Protein AF-X0W096-F1 (afdb_monomer_lite)

Foldseek 3Di:
DDDQDQDADPNDTDGDADEDAPPCVPPNDDDPDDDDDDPPDDWDKDKDWDQVVQWDQDPVGHIYGHGPIDIDGDDVVNVVVVVVD

InterPro domains:
  IPR025491 Domain of unknown function DUF4382 [PF14321] (12-67)

Structure (mmCIF, N/CA/C/O backbone):
data_AF-X0W096-F1
#
_entry.id   AF-X0W096-F1
#
loop_
_atom_site.group_PDB
_atom_site.id
_atom_site.type_symbol
_atom_site.label_atom_id
_atom_site.label_alt_id
_atom_site.label_comp_id
_atom_site.label_asym_id
_atom_site.label_entity_id
_atom_site.label_seq_id
_atom_site.pdbx_PDB_ins_code
_atom_site.Cartn_x
_atom_site.Cartn_y
_atom_site.Cartn_z
_atom_site.occupancy
_atom_site.B_iso_or_equiv
_atom_site.auth_seq_id
_atom_site.auth_comp_id
_atom_site.auth_asym_id
_atom_site.auth_atom_id
_atom_site.pdbx_PDB_model_num
ATOM 1 N N . GLU A 1 1 ? 22.645 -9.388 -25.284 1.00 38.72 1 GLU A N 1
ATOM 2 C CA . GLU A 1 1 ? 22.045 -8.145 -24.762 1.00 38.72 1 GLU A CA 1
ATOM 3 C C . GLU A 1 1 ? 20.549 -8.303 -24.910 1.00 38.72 1 GLU A C 1
ATOM 5 O O . GLU A 1 1 ? 20.090 -8.461 -26.029 1.00 38.72 1 GLU A O 1
ATOM 10 N N . ASN A 1 2 ? 19.847 -8.478 -23.792 1.00 41.00 2 ASN A N 1
ATOM 11 C CA . ASN A 1 2 ? 18.484 -9.007 -23.782 1.00 41.00 2 ASN A CA 1
ATOM 12 C C . ASN A 1 2 ? 17.520 -8.072 -24.518 1.00 41.00 2 ASN A C 1
ATOM 14 O O . ASN A 1 2 ? 17.402 -6.899 -24.146 1.00 41.00 2 ASN A O 1
ATOM 18 N N . ASP A 1 3 ? 16.853 -8.624 -25.534 1.00 47.91 3 ASP A N 1
ATOM 19 C CA . ASP A 1 3 ? 15.672 -8.049 -26.168 1.00 47.91 3 ASP A CA 1
ATOM 20 C C . ASP A 1 3 ? 14.712 -7.591 -25.070 1.00 47.91 3 ASP A C 1
ATOM 22 O O . ASP A 1 3 ? 14.257 -8.377 -24.239 1.00 47.91 3 ASP A O 1
ATOM 26 N N . LYS A 1 4 ? 14.462 -6.283 -25.019 1.00 57.69 4 LYS A N 1
ATOM 27 C CA . LYS A 1 4 ? 13.399 -5.725 -24.190 1.00 57.69 4 LYS A CA 1
ATOM 28 C C . LYS A 1 4 ? 12.115 -6.024 -24.937 1.00 57.69 4 LYS A C 1
ATOM 30 O O . LYS A 1 4 ? 11.837 -5.349 -25.923 1.00 57.69 4 LYS A O 1
ATOM 35 N N . GLU A 1 5 ? 11.402 -7.047 -24.495 1.00 59.78 5 GLU A N 1
ATOM 36 C CA . GLU A 1 5 ? 10.071 -7.389 -24.981 1.00 59.78 5 GLU A CA 1
ATOM 37 C C . GLU A 1 5 ? 9.206 -6.116 -24.942 1.00 59.78 5 GLU A C 1
ATOM 39 O O . GLU A 1 5 ? 9.028 -5.481 -23.898 1.00 59.78 5 GLU A O 1
ATOM 44 N N . ILE A 1 6 ? 8.830 -5.637 -26.129 1.00 62.88 6 ILE A N 1
ATOM 45 C CA . ILE A 1 6 ? 7.914 -4.513 -26.291 1.00 62.88 6 ILE A CA 1
ATOM 46 C C . ILE A 1 6 ? 6.546 -5.150 -26.414 1.00 62.88 6 ILE A C 1
ATOM 48 O O . ILE A 1 6 ? 6.204 -5.697 -27.464 1.00 62.88 6 ILE A O 1
ATOM 52 N N . ASP A 1 7 ? 5.777 -5.074 -25.342 1.00 69.12 7 ASP A N 1
ATOM 53 C CA . ASP A 1 7 ? 4.397 -5.503 -25.387 1.00 69.12 7 ASP A CA 1
ATOM 54 C C . ASP A 1 7 ? 3.571 -4.491 -26.192 1.00 69.12 7 ASP A C 1
ATOM 56 O O . ASP A 1 7 ? 3.874 -3.295 -26.259 1.00 69.12 7 ASP A O 1
ATOM 60 N N . VAL A 1 8 ? 2.521 -4.974 -26.856 1.00 74.31 8 VAL A N 1
ATOM 61 C CA . VAL A 1 8 ? 1.631 -4.144 -27.677 1.00 74.31 8 VAL A CA 1
ATOM 62 C C . VAL A 1 8 ? 0.221 -4.209 -27.105 1.00 74.31 8 VAL A C 1
ATOM 64 O O . VAL A 1 8 ? -0.416 -5.259 -27.122 1.00 74.31 8 VAL A O 1
ATOM 67 N N . VAL A 1 9 ? -0.289 -3.075 -26.618 1.00 71.69 9 VAL A N 1
ATOM 68 C CA . VAL A 1 9 ? -1.676 -2.922 -26.151 1.00 71.69 9 VAL A CA 1
ATOM 69 C C . VAL A 1 9 ? -2.359 -1.948 -27.098 1.00 71.69 9 VAL A C 1
ATOM 71 O O . VAL A 1 9 ? -1.897 -0.827 -27.300 1.00 71.69 9 VAL A O 1
ATOM 74 N N . ASN A 1 10 ? -3.446 -2.397 -27.730 1.00 79.44 10 ASN A N 1
ATOM 75 C CA . ASN A 1 10 ? -4.210 -1.621 -28.715 1.00 79.44 10 ASN A CA 1
ATOM 76 C C . ASN A 1 10 ? -3.365 -1.065 -29.882 1.00 79.44 10 ASN A C 1
ATOM 78 O O . ASN A 1 10 ? -3.632 0.022 -30.387 1.00 79.44 10 ASN A O 1
ATOM 82 N N . GLY A 1 11 ? -2.332 -1.798 -30.311 1.00 79.88 11 GLY A N 1
ATOM 83 C CA .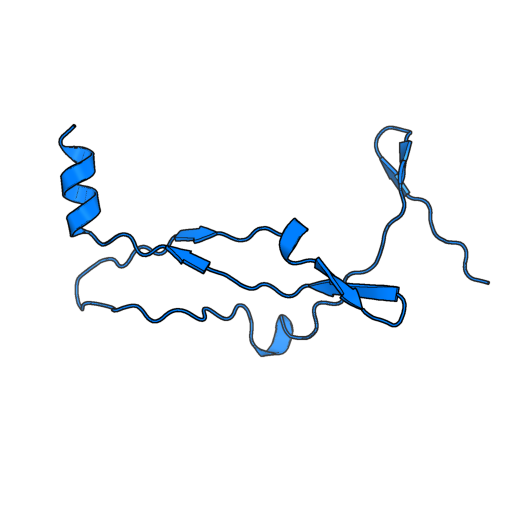 GLY A 1 11 ? -1.455 -1.390 -31.417 1.00 79.88 11 GLY A CA 1
ATOM 84 C C . GLY A 1 11 ? -0.386 -0.356 -31.046 1.00 79.88 11 GLY A C 1
ATOM 85 O O . GLY A 1 11 ? 0.384 0.049 -31.915 1.00 79.88 11 GLY A O 1
ATOM 86 N N . VAL A 1 12 ? -0.305 0.051 -29.775 1.00 82.06 12 VAL A N 1
ATOM 87 C CA . VAL A 1 12 ? 0.723 0.969 -29.274 1.00 82.06 12 VAL A CA 1
ATOM 88 C C . VAL A 1 12 ? 1.811 0.165 -28.555 1.00 82.06 12 VAL A C 1
ATOM 90 O O . VAL A 1 12 ? 1.485 -0.615 -27.654 1.00 82.06 12 VAL A O 1
ATOM 93 N N . PRO A 1 13 ? 3.094 0.332 -28.928 1.00 80.88 13 PRO A N 1
ATOM 94 C CA . PRO A 1 13 ? 4.193 -0.295 -28.211 1.00 80.88 13 PRO A CA 1
ATOM 95 C C . PRO A 1 13 ? 4.321 0.313 -26.812 1.00 80.88 13 PRO A C 1
ATOM 97 O O . PRO A 1 13 ? 4.421 1.533 -26.663 1.00 80.88 13 PRO A O 1
ATOM 100 N N . PHE A 1 14 ? 4.365 -0.531 -25.788 1.00 79.31 14 PHE A N 1
ATOM 101 C CA . PHE A 1 14 ? 4.662 -0.136 -24.419 1.00 79.31 14 PHE A CA 1
ATOM 102 C C . PHE A 1 14 ? 5.775 -1.009 -23.850 1.00 79.31 14 PHE A C 1
ATOM 104 O O . PHE A 1 14 ? 6.067 -2.105 -24.320 1.00 79.31 14 PHE A O 1
ATOM 111 N N . LYS A 1 15 ? 6.462 -0.464 -22.852 1.00 80.56 15 LYS A N 1
ATOM 112 C CA . LYS A 1 15 ? 7.575 -1.141 -22.207 1.00 80.56 15 LYS A CA 1
ATOM 113 C C . LYS A 1 15 ? 7.121 -1.664 -20.858 1.00 80.56 15 LYS A C 1
ATOM 115 O O . LYS A 1 15 ? 6.754 -0.865 -19.996 1.00 80.56 15 LYS A O 1
ATOM 120 N N . VAL A 1 16 ? 7.200 -2.975 -20.682 1.00 79.94 16 VAL A N 1
ATOM 121 C CA . VAL A 1 16 ? 6.913 -3.627 -19.408 1.00 79.94 16 VAL A CA 1
ATOM 122 C C . VAL A 1 16 ? 8.162 -3.671 -18.544 1.00 79.94 16 VAL A C 1
ATOM 124 O O . VAL A 1 16 ? 9.298 -3.747 -19.023 1.00 79.94 16 VAL A O 1
ATOM 127 N N . PHE A 1 17 ? 7.938 -3.536 -17.243 1.00 83.38 17 PHE A N 1
ATOM 128 C CA . PHE A 1 17 ? 8.963 -3.654 -16.227 1.00 83.38 17 PHE A CA 1
ATOM 129 C C . PHE A 1 17 ? 8.452 -4.585 -15.142 1.00 83.38 17 PHE A C 1
ATOM 131 O O . PHE A 1 17 ? 7.368 -4.363 -14.601 1.00 83.38 17 PHE A O 1
ATOM 138 N N . ASP A 1 18 ? 9.261 -5.579 -14.797 1.00 84.31 18 ASP A N 1
ATOM 139 C CA . ASP A 1 18 ? 8.976 -6.421 -13.649 1.00 84.31 18 ASP A CA 1
ATOM 140 C C . ASP A 1 18 ? 9.045 -5.596 -12.365 1.00 84.31 18 ASP A C 1
ATOM 142 O O . ASP A 1 18 ? 9.977 -4.813 -12.138 1.00 84.31 18 ASP A O 1
ATOM 146 N N . VAL A 1 19 ? 8.042 -5.798 -11.517 1.00 82.75 19 VAL A N 1
ATOM 147 C CA . VAL A 1 19 ? 7.972 -5.203 -10.190 1.00 82.75 19 VAL A CA 1
ATOM 148 C C . VAL A 1 19 ? 8.261 -6.292 -9.174 1.00 82.75 19 VAL A C 1
ATOM 150 O O . VAL A 1 19 ? 7.516 -7.261 -9.040 1.00 82.75 19 VAL A O 1
ATOM 153 N N . GLU A 1 20 ? 9.342 -6.122 -8.423 1.00 82.31 20 GLU A N 1
ATOM 154 C CA . GLU A 1 20 ? 9.640 -6.998 -7.300 1.00 82.31 20 GLU A CA 1
ATOM 155 C C . GLU A 1 20 ? 8.737 -6.621 -6.118 1.00 82.31 20 GLU A C 1
ATOM 157 O O . GLU A 1 20 ? 8.694 -5.465 -5.683 1.00 82.31 20 GLU A O 1
ATOM 162 N N . ILE A 1 21 ? 8.031 -7.612 -5.576 1.00 77.75 21 ILE A N 1
ATOM 163 C CA . ILE A 1 21 ? 7.209 -7.467 -4.373 1.00 77.75 21 ILE A CA 1
ATOM 164 C C . ILE A 1 21 ? 7.852 -8.305 -3.256 1.00 77.75 21 ILE A C 1
ATOM 166 O O . ILE A 1 21 ? 7.466 -9.455 -3.043 1.00 77.75 21 ILE A O 1
ATOM 170 N N . PRO A 1 22 ? 8.873 -7.771 -2.560 1.00 66.06 22 PRO A N 1
ATOM 171 C CA . PRO A 1 22 ? 9.799 -8.578 -1.763 1.00 66.06 22 PRO A CA 1
ATOM 172 C C . PRO A 1 22 ? 9.159 -9.312 -0.575 1.00 66.06 22 PRO A C 1
ATOM 174 O O . PRO A 1 22 ? 9.671 -10.349 -0.164 1.00 66.06 22 PRO A O 1
ATOM 177 N N . SER A 1 23 ? 8.058 -8.799 -0.009 1.00 64.25 23 SER A N 1
ATOM 178 C CA . SER A 1 23 ? 7.523 -9.283 1.274 1.00 64.25 23 SER A CA 1
ATOM 179 C C . SER A 1 23 ? 6.064 -9.747 1.262 1.00 64.25 23 SER A C 1
ATOM 181 O O . SER A 1 23 ? 5.590 -10.204 2.303 1.00 64.25 23 SER A O 1
ATOM 183 N N . VAL A 1 24 ? 5.349 -9.697 0.127 1.00 61.78 24 VAL A N 1
ATOM 184 C CA . VAL A 1 24 ? 3.920 -10.091 0.082 1.00 61.78 24 VAL A CA 1
ATOM 185 C C . VAL A 1 24 ? 3.704 -11.513 0.602 1.00 61.78 24 VAL A C 1
ATOM 187 O O . VAL A 1 24 ? 2.773 -11.745 1.366 1.00 61.78 24 VAL A O 1
ATOM 190 N N . TYR A 1 25 ? 4.603 -12.442 0.272 1.00 58.50 25 TYR A N 1
ATOM 191 C CA . TYR A 1 25 ? 4.480 -13.839 0.690 1.00 58.50 25 TYR A CA 1
ATOM 192 C C . TYR A 1 25 ? 4.886 -14.106 2.148 1.00 58.50 25 TYR A C 1
ATOM 194 O O . TYR A 1 25 ? 4.506 -15.139 2.690 1.00 58.50 25 TYR A O 1
ATOM 202 N N . GLN A 1 26 ? 5.658 -13.217 2.786 1.00 61.72 26 GLN A N 1
ATOM 203 C CA . GLN A 1 26 ? 6.139 -13.423 4.161 1.00 61.72 26 GLN A CA 1
ATOM 204 C C . GLN A 1 26 ? 5.322 -12.675 5.210 1.00 61.72 26 GLN A C 1
ATOM 206 O O . GLN A 1 26 ? 5.060 -13.224 6.275 1.00 61.72 26 GLN A O 1
ATOM 211 N N . THR A 1 27 ? 4.949 -11.423 4.942 1.00 63.38 27 THR A N 1
ATOM 212 C CA . THR A 1 27 ? 4.29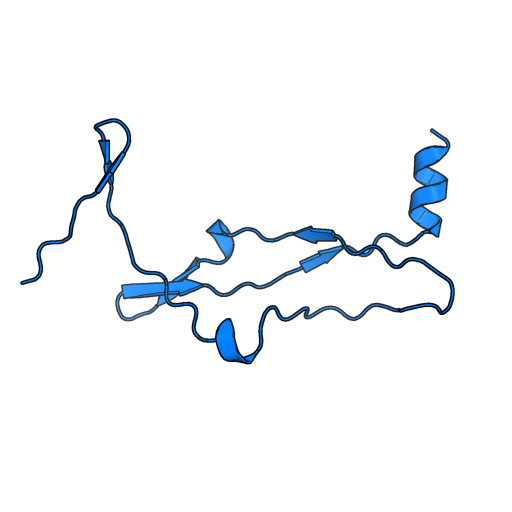0 -10.560 5.936 1.00 63.38 27 THR A CA 1
ATOM 213 C C . THR A 1 27 ? 2.882 -10.150 5.536 1.00 63.38 27 THR A C 1
ATOM 215 O O . THR A 1 27 ? 2.186 -9.540 6.342 1.00 63.38 27 THR A O 1
ATOM 218 N N . GLY A 1 28 ? 2.470 -10.435 4.297 1.00 66.50 28 GLY A N 1
ATOM 219 C CA . GLY A 1 28 ? 1.233 -9.902 3.743 1.00 66.50 28 GLY A CA 1
ATOM 220 C C . GLY A 1 28 ? 1.211 -8.370 3.739 1.00 66.50 28 GLY A C 1
ATOM 221 O O . GLY A 1 28 ? 2.251 -7.705 3.675 1.00 66.50 28 GLY A O 1
ATOM 222 N N . LEU A 1 29 ? 0.000 -7.821 3.797 1.00 69.88 29 LEU A N 1
ATOM 223 C CA . LEU A 1 29 ? -0.270 -6.390 3.849 1.00 69.88 29 LEU A CA 1
ATOM 224 C C . LEU A 1 29 ? -0.074 -5.861 5.274 1.00 69.88 29 LEU A C 1
ATOM 226 O O . LEU A 1 29 ? -0.692 -6.366 6.209 1.00 69.88 29 LEU A O 1
ATOM 230 N N . LYS A 1 30 ? 0.758 -4.830 5.452 1.00 71.88 30 LYS A N 1
ATOM 231 C CA . LYS A 1 30 ? 0.994 -4.227 6.768 1.00 71.88 30 LYS A CA 1
ATOM 232 C C . LYS A 1 30 ? 0.227 -2.917 6.912 1.00 71.88 30 LYS A C 1
ATOM 234 O O . LYS A 1 30 ? 0.535 -1.937 6.241 1.00 71.88 30 LYS A O 1
ATOM 239 N N . LEU A 1 31 ? -0.715 -2.898 7.847 1.00 74.25 31 LEU A N 1
ATOM 240 C CA . LEU A 1 31 ? -1.409 -1.694 8.291 1.00 74.25 31 LEU A CA 1
ATOM 241 C C . LEU A 1 31 ? -0.557 -1.001 9.363 1.00 74.25 31 LEU A C 1
ATOM 243 O O . LEU A 1 31 ? -0.201 -1.616 10.366 1.00 74.25 31 LEU A O 1
ATOM 247 N N . ILE A 1 32 ? -0.171 0.255 9.131 1.00 71.19 32 ILE A N 1
ATOM 248 C CA . ILE A 1 32 ? 0.744 1.011 10.012 1.00 71.19 32 ILE A CA 1
ATOM 249 C C . ILE A 1 32 ? 0.033 2.079 10.855 1.00 71.19 32 ILE A C 1
ATOM 251 O O . ILE A 1 32 ? 0.683 2.991 11.357 1.00 71.19 32 ILE A O 1
ATOM 255 N N . HIS A 1 33 ? -1.286 1.964 11.022 1.00 74.12 33 HIS A N 1
ATOM 256 C CA . HIS A 1 33 ? -2.092 2.892 11.811 1.00 74.12 33 HIS A CA 1
ATOM 257 C C . HIS A 1 33 ? -2.777 2.151 12.970 1.00 74.12 33 HIS A C 1
ATOM 259 O O . HIS A 1 33 ? -3.330 1.074 12.734 1.00 74.12 33 HIS A O 1
ATOM 265 N N . PRO A 1 34 ? -2.745 2.682 14.206 1.00 78.38 34 PRO A N 1
AT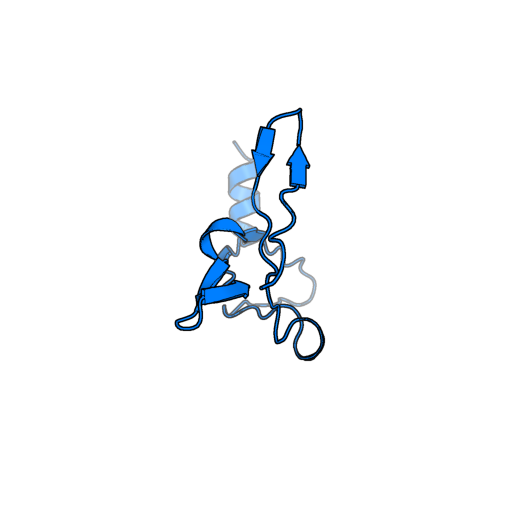OM 266 C CA . PRO A 1 34 ? -3.517 2.121 15.309 1.00 78.38 34 PRO A CA 1
ATOM 267 C C . PRO A 1 34 ? -5.020 2.324 15.073 1.00 78.38 34 PRO A C 1
ATOM 269 O O . PRO A 1 34 ? -5.435 3.352 14.545 1.00 78.38 34 PRO A O 1
ATOM 272 N N . PHE A 1 35 ? -5.827 1.350 15.474 1.00 81.56 35 PHE A N 1
ATOM 273 C CA . PHE A 1 35 ? -7.285 1.437 15.498 1.00 81.56 35 PHE A CA 1
ATOM 274 C C . PHE A 1 35 ? -7.809 0.651 16.700 1.00 81.56 35 PHE A C 1
ATOM 276 O O . PHE A 1 35 ? -7.116 -0.229 17.221 1.00 81.56 35 PHE A O 1
ATOM 283 N N . GLU A 1 36 ? -9.010 0.991 17.149 1.00 83.25 36 GLU A N 1
ATOM 284 C CA . GLU A 1 36 ? -9.678 0.322 18.260 1.00 83.25 36 GLU A CA 1
ATOM 285 C C . GLU A 1 36 ? -10.709 -0.675 17.727 1.00 83.25 36 GLU A C 1
ATOM 287 O O . GLU A 1 36 ? -11.368 -0.423 16.720 1.00 83.25 36 GLU A O 1
ATOM 292 N N . ILE A 1 37 ? -10.813 -1.830 18.386 1.00 86.06 37 ILE A N 1
ATOM 293 C CA . ILE A 1 37 ? -11.844 -2.830 18.106 1.00 86.06 37 ILE A CA 1
ATOM 294 C C . ILE A 1 37 ? -12.698 -2.937 19.360 1.00 86.06 37 ILE A C 1
ATOM 296 O O . ILE A 1 37 ? -12.214 -3.386 20.403 1.00 86.06 37 ILE A O 1
ATOM 300 N N . ILE A 1 38 ? -13.962 -2.548 19.246 1.00 88.12 38 ILE A N 1
ATOM 301 C CA . ILE A 1 38 ? -14.918 -2.585 20.348 1.00 88.12 38 ILE A CA 1
ATOM 302 C C . ILE A 1 38 ? -15.725 -3.881 20.250 1.00 88.12 38 ILE A C 1
ATOM 304 O O . ILE A 1 38 ? -16.217 -4.274 19.191 1.00 88.12 38 ILE A O 1
ATOM 308 N N . ALA A 1 39 ? -15.818 -4.602 21.366 1.00 92.56 39 ALA A N 1
ATOM 309 C CA . ALA A 1 39 ? -16.519 -5.877 21.401 1.00 92.56 39 ALA A CA 1
ATOM 310 C C . ALA A 1 39 ? -18.025 -5.677 21.181 1.00 92.56 39 ALA A C 1
ATOM 312 O O . ALA A 1 39 ? -18.673 -4.957 21.933 1.00 92.56 39 ALA A O 1
ATOM 313 N N . GLY A 1 40 ? -18.583 -6.385 20.197 1.00 92.00 40 GLY A N 1
ATOM 314 C CA . GLY A 1 40 ? -20.005 -6.294 19.851 1.00 92.00 40 GLY A CA 1
ATOM 315 C C . GLY A 1 40 ? -20.328 -5.253 18.779 1.00 92.00 40 GLY A C 1
ATOM 316 O O . GLY A 1 40 ? -21.486 -5.165 18.382 1.00 92.00 40 GLY A O 1
ATOM 317 N N . GLU A 1 41 ? -19.326 -4.533 18.272 1.00 88.69 41 GLU A N 1
ATOM 318 C CA . GLU A 1 41 ? -19.481 -3.530 17.218 1.00 88.69 41 GLU A CA 1
ATOM 319 C C . GLU A 1 41 ? -18.799 -3.958 15.915 1.00 88.69 41 GLU A C 1
ATOM 321 O O . GLU A 1 41 ? -17.907 -4.813 15.894 1.00 88.69 41 GLU A O 1
ATOM 326 N N . ILE A 1 42 ? -19.238 -3.363 14.805 1.00 86.12 42 ILE A N 1
ATOM 327 C CA . ILE A 1 42 ? -18.598 -3.525 13.501 1.00 86.12 42 ILE A CA 1
ATOM 328 C C . ILE A 1 42 ? -17.587 -2.392 13.335 1.00 86.12 42 ILE A C 1
ATOM 330 O O . ILE A 1 42 ? -17.961 -1.226 13.282 1.00 86.12 42 ILE A O 1
ATOM 334 N N . THR A 1 43 ? -16.308 -2.743 13.212 1.00 83.12 43 THR A N 1
ATOM 335 C CA . THR A 1 43 ? -15.256 -1.794 12.831 1.00 83.12 43 THR A CA 1
ATOM 336 C C . THR A 1 43 ? -15.073 -1.824 11.316 1.00 83.12 43 THR A C 1
ATOM 338 O O . THR A 1 43 ? -14.610 -2.826 10.766 1.00 83.12 43 THR A O 1
ATOM 341 N N . GLU A 1 44 ? -15.416 -0.729 10.640 1.00 83.56 44 GLU A N 1
ATOM 342 C CA . GLU A 1 44 ? -15.187 -0.556 9.206 1.00 83.56 44 GLU A CA 1
ATOM 343 C C . GLU A 1 44 ? -13.870 0.193 8.957 1.00 83.56 44 GLU A C 1
ATOM 345 O O . GLU A 1 44 ? -13.582 1.219 9.571 1.00 83.56 44 GLU A O 1
ATOM 350 N N . LEU A 1 45 ? -13.035 -0.340 8.061 1.00 79.81 45 LEU A N 1
ATOM 351 C CA . LEU A 1 45 ? -11.749 0.252 7.696 1.00 79.81 45 LEU A CA 1
ATOM 352 C C . LEU A 1 45 ? -11.699 0.445 6.185 1.00 79.81 45 LEU A C 1
ATOM 354 O O . LEU A 1 45 ? -11.718 -0.531 5.432 1.00 79.81 45 LEU A O 1
ATOM 358 N N . THR A 1 46 ? -11.560 1.694 5.744 1.00 80.62 46 THR A N 1
ATOM 359 C CA . THR A 1 46 ? -11.318 2.000 4.332 1.00 80.62 46 THR A CA 1
ATOM 360 C C . THR A 1 46 ? -9.822 2.176 4.090 1.00 80.62 46 THR A C 1
ATOM 362 O O . THR A 1 46 ? -9.138 2.947 4.769 1.00 80.62 46 THR A O 1
ATOM 365 N N . ILE A 1 47 ? -9.308 1.428 3.114 1.00 78.62 47 ILE A N 1
ATOM 366 C CA . ILE A 1 47 ? -7.896 1.416 2.730 1.00 78.62 47 ILE A CA 1
ATOM 367 C C . ILE A 1 47 ? -7.735 2.166 1.409 1.00 78.62 47 ILE A C 1
ATOM 369 O O . ILE A 1 47 ? -8.234 1.719 0.378 1.00 78.62 47 ILE A O 1
ATOM 373 N N . ASP A 1 48 ? -6.986 3.268 1.440 1.00 76.50 48 ASP A N 1
ATOM 374 C CA . ASP A 1 48 ? -6.555 3.970 0.232 1.00 76.50 48 ASP A CA 1
ATOM 375 C C . ASP A 1 48 ? -5.190 3.427 -0.214 1.00 76.50 48 ASP A C 1
ATOM 377 O O . ASP A 1 48 ? -4.167 3.619 0.458 1.00 76.50 48 ASP A O 1
ATOM 381 N N . PHE A 1 49 ? -5.183 2.694 -1.329 1.00 76.88 49 PHE A N 1
ATOM 382 C CA . PHE A 1 49 ? -3.974 2.161 -1.946 1.00 76.88 49 PHE A CA 1
ATOM 383 C C . PHE A 1 49 ? -3.803 2.717 -3.361 1.00 76.88 49 PHE A C 1
ATOM 385 O O . PHE A 1 49 ? -4.430 2.264 -4.318 1.00 76.88 49 PHE A O 1
ATOM 392 N N . ASP A 1 50 ? -2.881 3.668 -3.488 1.00 80.94 50 ASP A N 1
ATOM 393 C CA . ASP A 1 50 ? -2.450 4.218 -4.768 1.00 80.94 50 ASP A CA 1
ATOM 394 C C . ASP A 1 50 ? -1.255 3.414 -5.300 1.00 80.94 50 ASP A C 1
ATOM 396 O O . ASP A 1 50 ? -0.115 3.561 -4.838 1.00 80.94 50 ASP A O 1
ATOM 400 N N . ALA A 1 51 ? -1.521 2.536 -6.270 1.00 78.81 51 ALA A N 1
ATOM 401 C CA . ALA A 1 51 ? -0.498 1.694 -6.879 1.00 78.81 51 ALA A CA 1
ATOM 402 C C . ALA A 1 51 ? 0.581 2.518 -7.598 1.00 78.81 51 ALA A C 1
ATOM 404 O O . ALA A 1 51 ? 1.755 2.165 -7.520 1.00 78.81 51 ALA A O 1
ATOM 405 N N . GLU A 1 52 ? 0.216 3.628 -8.244 1.00 83.25 52 GLU A N 1
ATOM 406 C CA . GLU A 1 52 ? 1.151 4.477 -8.987 1.00 83.25 52 GLU A CA 1
ATOM 407 C C . GLU A 1 52 ? 2.174 5.114 -8.041 1.00 83.25 52 GLU A C 1
ATOM 409 O O . GLU A 1 52 ? 3.381 5.044 -8.283 1.00 83.25 52 GLU A O 1
ATOM 414 N N . LYS A 1 53 ? 1.711 5.646 -6.904 1.00 81.25 53 LYS A N 1
ATOM 415 C CA . LYS A 1 53 ? 2.588 6.209 -5.863 1.00 81.25 53 LYS A CA 1
ATOM 416 C C . LYS A 1 53 ? 3.374 5.153 -5.083 1.00 81.25 53 LYS A C 1
ATOM 418 O O . LYS A 1 53 ? 4.348 5.497 -4.413 1.00 81.25 53 LYS A O 1
ATOM 423 N N . SER A 1 54 ? 2.968 3.887 -5.156 1.00 80.19 54 SER A N 1
ATOM 424 C CA . SER A 1 54 ? 3.591 2.775 -4.426 1.00 80.19 54 SER A CA 1
ATOM 425 C C . SER A 1 54 ? 4.722 2.088 -5.200 1.00 80.19 54 SER A C 1
ATOM 427 O O . SER A 1 54 ? 5.409 1.227 -4.644 1.00 80.19 54 SER A O 1
ATOM 429 N N . ILE A 1 55 ? 4.946 2.450 -6.467 1.00 86.69 55 ILE A N 1
ATOM 430 C CA . ILE A 1 55 ? 6.061 1.943 -7.271 1.00 86.69 55 ILE A CA 1
ATOM 431 C C . ILE A 1 55 ? 7.286 2.839 -7.093 1.00 86.69 55 ILE A C 1
ATOM 433 O O . ILE A 1 55 ? 7.297 4.007 -7.477 1.00 86.69 55 ILE A O 1
ATOM 437 N N . ILE A 1 56 ? 8.366 2.265 -6.565 1.00 86.31 56 ILE A N 1
ATOM 438 C CA . ILE A 1 56 ? 9.657 2.944 -6.445 1.00 86.31 56 ILE A CA 1
ATOM 439 C C . ILE A 1 56 ? 10.657 2.373 -7.445 1.00 86.31 56 ILE A C 1
ATOM 441 O O . ILE A 1 56 ? 10.763 1.159 -7.624 1.00 86.31 56 ILE A O 1
ATOM 445 N N . LYS A 1 57 ? 11.436 3.252 -8.077 1.00 88.19 57 LYS A N 1
ATOM 446 C CA . LYS A 1 57 ? 12.582 2.856 -8.899 1.00 88.19 57 LYS A CA 1
ATOM 447 C C . LYS A 1 57 ? 13.830 2.798 -8.026 1.00 88.19 57 LYS A C 1
ATOM 449 O O . LYS A 1 57 ? 14.195 3.784 -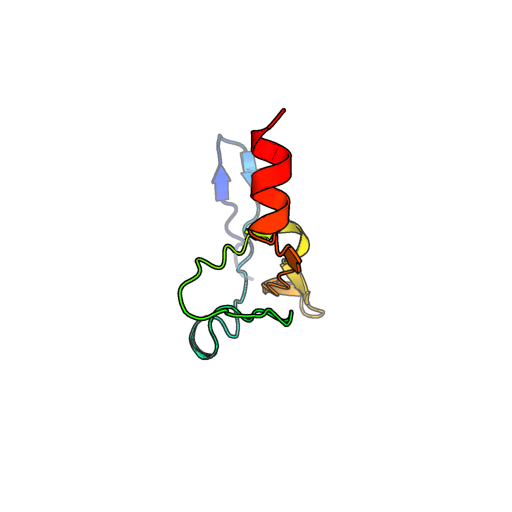7.389 1.00 88.19 57 LYS A O 1
ATOM 454 N N . THR A 1 58 ? 14.495 1.654 -7.994 1.00 84.94 58 THR A N 1
ATOM 455 C CA . THR A 1 58 ? 15.714 1.454 -7.206 1.00 84.94 58 THR A CA 1
ATOM 456 C C . THR A 1 58 ? 16.951 1.940 -7.966 1.00 84.94 58 THR A C 1
ATOM 458 O O . THR A 1 58 ? 16.934 2.096 -9.187 1.00 84.94 58 THR A O 1
ATOM 461 N N . GLY A 1 59 ? 18.062 2.177 -7.256 1.00 81.75 59 GLY A N 1
ATOM 462 C CA . GLY A 1 59 ? 19.293 2.730 -7.847 1.00 81.75 59 GLY A CA 1
ATOM 463 C C . GLY A 1 59 ? 19.944 1.863 -8.939 1.00 81.75 59 GLY A C 1
ATOM 464 O O . GLY A 1 59 ? 20.691 2.374 -9.765 1.00 81.75 59 GLY A O 1
ATOM 465 N N . ASN A 1 60 ? 19.624 0.569 -8.987 1.00 84.00 60 ASN A N 1
ATOM 466 C CA . ASN A 1 60 ? 20.032 -0.379 -10.035 1.00 84.00 60 ASN A CA 1
ATOM 467 C C . ASN A 1 60 ? 19.057 -0.435 -11.236 1.00 84.00 60 ASN A C 1
ATOM 469 O O . ASN A 1 60 ? 19.261 -1.232 -12.146 1.00 84.00 60 ASN A O 1
ATOM 473 N N . GLY A 1 61 ? 17.994 0.378 -11.249 1.00 82.06 61 GLY A N 1
ATOM 474 C CA . GLY A 1 61 ? 17.037 0.466 -12.353 1.00 82.06 61 GLY A CA 1
ATOM 475 C C . GLY A 1 61 ? 15.874 -0.531 -12.325 1.00 82.06 61 GLY A C 1
ATOM 476 O O . GLY A 1 61 ? 15.049 -0.466 -13.236 1.00 82.06 61 GLY A O 1
ATOM 477 N N . SER A 1 62 ? 15.776 -1.401 -11.311 1.00 86.00 62 SER A N 1
ATOM 478 C CA . SER A 1 62 ? 14.581 -2.226 -11.070 1.00 86.00 62 SER A CA 1
ATOM 479 C C . SER A 1 62 ? 13.452 -1.424 -10.411 1.00 86.00 62 SER A C 1
ATOM 481 O O . SER A 1 62 ? 13.664 -0.313 -9.918 1.00 86.00 62 SER A O 1
ATOM 483 N N . TYR A 1 63 ? 12.248 -1.990 -10.402 1.00 87.56 63 TYR A N 1
ATOM 484 C CA . TYR A 1 63 ? 11.081 -1.410 -9.746 1.00 87.56 63 TYR A CA 1
ATOM 485 C C . TYR A 1 63 ? 10.657 -2.290 -8.573 1.00 87.56 63 TYR A C 1
ATOM 487 O O . TYR A 1 63 ? 10.682 -3.517 -8.669 1.00 87.56 63 TYR A O 1
ATOM 495 N N . LYS A 1 64 ? 10.284 -1.665 -7.455 1.00 86.00 64 LYS A N 1
ATOM 496 C CA . LYS A 1 64 ? 9.758 -2.350 -6.271 1.00 86.00 64 LYS A CA 1
ATOM 497 C C . LYS A 1 64 ? 8.400 -1.789 -5.898 1.00 86.00 64 LYS A C 1
ATOM 499 O O . LYS A 1 64 ? 8.203 -0.576 -5.960 1.00 86.00 64 LYS A O 1
ATOM 504 N N . LEU A 1 6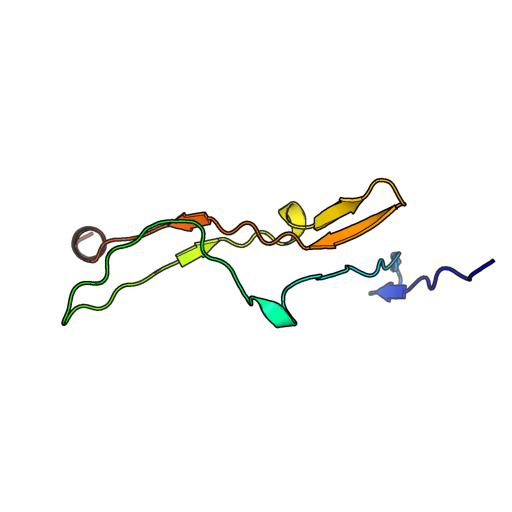5 ? 7.499 -2.667 -5.470 1.00 82.88 65 LEU A N 1
ATOM 505 C CA . LEU A 1 65 ? 6.251 -2.254 -4.843 1.00 82.88 65 LEU A CA 1
ATOM 506 C C . LEU A 1 65 ? 6.481 -2.049 -3.346 1.00 82.88 65 LEU A C 1
ATOM 508 O O . LEU A 1 65 ? 6.873 -2.979 -2.638 1.00 82.88 65 LEU A O 1
ATOM 512 N N . MET A 1 66 ? 6.194 -0.846 -2.862 1.00 77.50 66 MET A N 1
ATOM 513 C CA . MET A 1 66 ? 6.167 -0.524 -1.442 1.00 77.50 66 MET A CA 1
ATOM 514 C C . MET A 1 66 ? 4.755 -0.047 -1.075 1.00 77.50 66 MET A C 1
ATOM 516 O O . MET A 1 66 ? 4.460 1.138 -1.217 1.00 77.50 66 MET A O 1
ATOM 520 N N . PRO A 1 67 ? 3.863 -0.953 -0.631 1.00 70.19 67 PRO A N 1
ATOM 521 C CA . PRO A 1 67 ? 2.477 -0.608 -0.349 1.00 70.19 67 PRO A CA 1
ATOM 522 C C . PRO A 1 67 ? 2.384 0.091 1.012 1.00 70.19 67 PRO A C 1
ATOM 524 O O . PRO A 1 67 ? 2.148 -0.541 2.041 1.00 70.19 67 PRO A O 1
ATOM 527 N N . VAL A 1 68 ? 2.627 1.402 1.036 1.00 66.69 68 VAL A N 1
ATOM 528 C CA . VAL A 1 68 ? 2.387 2.223 2.228 1.00 66.69 68 VAL A CA 1
ATOM 529 C C . VAL A 1 68 ? 0.910 2.590 2.251 1.00 66.69 68 VAL A C 1
ATOM 531 O O . VAL A 1 68 ? 0.470 3.460 1.506 1.00 66.69 68 VAL A O 1
ATOM 534 N N . ILE A 1 69 ? 0.148 1.918 3.109 1.00 71.25 69 ILE A N 1
ATOM 535 C CA . ILE A 1 69 ? -1.297 2.113 3.222 1.00 71.25 69 ILE A CA 1
ATOM 536 C C . ILE A 1 69 ? -1.612 3.124 4.313 1.00 71.25 69 ILE A C 1
ATOM 538 O O . ILE A 1 69 ? -1.197 2.963 5.464 1.00 71.25 69 ILE A O 1
ATOM 542 N N . LYS A 1 70 ? -2.389 4.143 3.949 1.00 67.88 70 LYS A N 1
ATOM 543 C CA . LYS A 1 70 ? -3.044 5.027 4.909 1.00 67.88 70 LYS A CA 1
ATOM 544 C C . LYS A 1 70 ? -4.411 4.444 5.242 1.00 67.88 70 LYS A C 1
ATOM 546 O O . LYS A 1 70 ? -5.133 4.012 4.347 1.00 67.88 70 LYS A O 1
ATOM 551 N N . ILE A 1 71 ? -4.738 4.423 6.527 1.00 66.81 71 ILE A N 1
ATOM 552 C CA . ILE A 1 71 ? -6.056 4.014 7.003 1.00 66.81 71 ILE A CA 1
ATOM 553 C C . ILE A 1 71 ? -6.837 5.287 7.290 1.00 66.81 71 ILE A C 1
ATOM 555 O O . ILE A 1 71 ? -6.336 6.160 7.998 1.00 66.81 71 ILE A O 1
ATOM 559 N N . VAL A 1 72 ? -8.045 5.373 6.745 1.00 69.31 72 VAL A N 1
ATOM 560 C CA . VAL A 1 72 ? -9.055 6.325 7.201 1.00 69.31 72 VAL A CA 1
ATOM 561 C C . VAL A 1 72 ? -10.043 5.509 8.023 1.00 69.31 72 VAL A C 1
ATOM 563 O O . VAL A 1 72 ? -10.712 4.619 7.498 1.00 69.31 72 VAL A O 1
ATOM 566 N N . THR A 1 73 ? -10.045 5.733 9.333 1.00 63.28 73 THR A N 1
ATOM 567 C CA . THR A 1 73 ? -11.055 5.174 10.233 1.00 63.28 73 THR A CA 1
ATOM 568 C C . THR A 1 73 ? -12.266 6.083 10.175 1.00 63.28 73 THR A C 1
ATOM 570 O O . THR A 1 73 ? -12.111 7.284 10.378 1.00 63.28 73 THR A O 1
ATOM 573 N N . ILE A 1 74 ? -13.432 5.517 9.902 1.00 63.19 74 ILE A N 1
ATOM 574 C CA . ILE A 1 74 ? -14.707 6.206 10.080 1.00 63.19 74 ILE A CA 1
ATOM 575 C C . ILE A 1 74 ? -15.323 5.528 11.297 1.00 63.19 74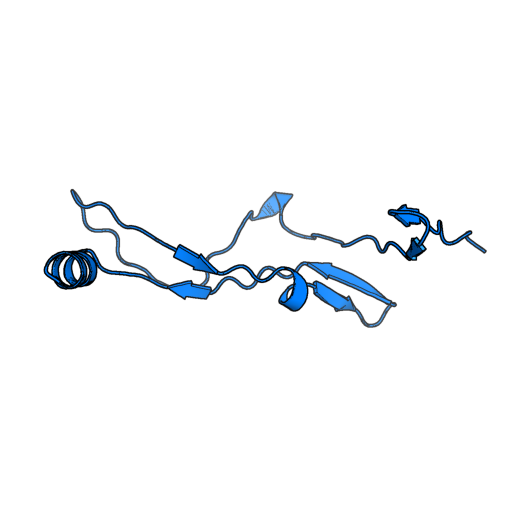 ILE A C 1
ATOM 577 O O . ILE A 1 74 ? -15.455 4.299 11.299 1.00 63.19 74 ILE A O 1
ATOM 581 N N . SER A 1 75 ? -15.574 6.267 12.375 1.00 61.31 75 SER A N 1
ATOM 582 C CA . SER A 1 75 ? -16.265 5.674 13.521 1.00 61.31 75 SER A CA 1
ATOM 583 C C . SER A 1 75 ? -17.744 5.494 13.176 1.00 61.31 75 SER A C 1
ATOM 585 O O . SER A 1 75 ? -18.299 6.225 12.357 1.00 61.31 75 SER A O 1
ATOM 587 N N . ALA A 1 76 ? -18.405 4.512 13.791 1.00 62.00 76 ALA A N 1
ATOM 588 C CA . ALA A 1 76 ? -19.840 4.309 13.582 1.00 62.00 76 ALA A CA 1
ATOM 589 C C . ALA A 1 76 ? -20.665 5.556 13.972 1.00 62.00 76 ALA A C 1
ATOM 591 O O . ALA A 1 76 ? -21.695 5.821 13.360 1.00 62.00 76 ALA A O 1
ATOM 592 N N . GLU A 1 77 ? -20.164 6.355 14.921 1.00 61.84 77 GLU A N 1
ATOM 593 C CA . GLU A 1 77 ? -20.755 7.634 15.340 1.00 61.84 77 GLU A CA 1
ATOM 594 C C . GLU A 1 77 ? -20.774 8.668 14.198 1.00 61.84 77 GLU A C 1
ATOM 596 O O . GLU A 1 77 ? -21.757 9.385 14.039 1.00 61.84 77 GLU A O 1
ATOM 601 N N . GLU A 1 78 ? -19.737 8.708 13.351 1.00 58.69 78 GLU A N 1
ATOM 602 C CA . GLU A 1 78 ? -19.679 9.601 12.180 1.00 58.69 78 GLU A CA 1
ATOM 603 C C . GLU A 1 78 ? -20.597 9.130 11.035 1.00 58.69 78 GLU A C 1
ATOM 605 O O . GLU A 1 78 ? -21.029 9.937 10.212 1.00 58.69 78 GLU A O 1
ATOM 610 N N . ILE A 1 79 ? -20.919 7.831 10.967 1.00 59.38 79 ILE A N 1
ATOM 611 C CA . ILE A 1 79 ? -21.811 7.269 9.939 1.00 59.38 79 ILE A CA 1
ATOM 612 C C . ILE A 1 79 ? -23.278 7.599 10.242 1.00 59.38 79 ILE A C 1
ATOM 614 O O . ILE A 1 79 ? -24.021 7.906 9.312 1.00 59.38 79 ILE A O 1
ATOM 618 N N . GLU A 1 80 ? -23.709 7.581 11.507 1.00 59.94 80 GLU A N 1
ATOM 619 C CA . GLU A 1 80 ? -25.084 7.969 11.868 1.00 59.94 80 GLU A CA 1
ATOM 620 C C . GLU A 1 80 ? -25.374 9.442 11.533 1.00 59.94 80 GLU A C 1
ATOM 622 O O . GLU A 1 80 ? -26.456 9.752 11.039 1.00 59.94 80 GLU A O 1
ATOM 627 N N . GLU A 1 81 ? -24.388 10.332 11.687 1.00 57.94 81 GLU A N 1
ATOM 628 C CA . GLU A 1 81 ? -24.530 11.765 11.384 1.00 57.94 81 GLU A CA 1
ATOM 629 C C . GLU A 1 81 ? -24.618 12.055 9.867 1.00 57.94 81 GLU A C 1
ATOM 631 O O . GLU A 1 81 ? -25.227 13.039 9.456 1.00 57.94 81 GLU A O 1
ATOM 636 N N . LEU A 1 82 ? -24.077 11.171 9.015 1.00 57.34 82 LEU A N 1
ATOM 637 C CA . LEU A 1 82 ? -24.125 11.282 7.546 1.00 57.34 82 LEU A CA 1
ATOM 638 C C . LEU A 1 82 ? -25.378 10.659 6.909 1.00 57.34 82 LEU A C 1
ATOM 640 O O . LEU A 1 82 ? -25.641 10.890 5.730 1.00 57.34 82 LEU A O 1
ATOM 644 N N . VAL A 1 83 ? -26.126 9.839 7.650 1.00 58.97 83 VAL A N 1
ATOM 645 C CA . VAL A 1 83 ? -27.343 9.164 7.160 1.00 58.97 83 VAL A CA 1
ATOM 646 C C . VAL A 1 83 ? -28.610 9.977 7.476 1.00 58.97 83 VAL A C 1
ATOM 648 O O . VAL A 1 83 ? -29.669 9.694 6.917 1.00 58.97 83 VAL A O 1
ATOM 651 N N . GLU A 1 84 ? -28.506 11.016 8.313 1.00 55.19 84 GLU A N 1
ATOM 652 C CA . GLU A 1 84 ? -29.609 11.941 8.619 1.00 55.19 84 GLU A CA 1
ATOM 653 C C . GLU A 1 84 ? -29.686 13.205 7.724 1.00 55.19 84 GLU A C 1
ATOM 655 O O . GLU A 1 84 ? -30.587 14.022 7.938 1.00 55.19 84 GLU A O 1
ATOM 660 N N . GLU A 1 85 ? -28.837 13.362 6.693 1.00 46.84 85 GLU A N 1
ATOM 661 C CA . GLU A 1 85 ? -29.020 14.380 5.625 1.00 46.84 85 GLU A CA 1
ATOM 662 C C . GLU A 1 85 ? -29.798 13.872 4.396 1.00 46.84 85 GLU A C 1
ATOM 664 O O . GLU A 1 85 ? -29.474 12.789 3.852 1.00 46.84 85 GLU A O 1
#

pLDDT: mean 73.31, std 11.88, range [38.72, 92.56]

Organism: NCBI:txid412755

Secondary structure (DSSP, 8-state):
-----EEEETTEEEE---EE-TTHHHH---B-S-----TTS---EEEE--TTTTEEE-TTS-EEE---BEEEE--HHHHHHHH--

Radius of gyration: 19.98 Å; chains: 1; bounding box: 52×28×53 Å

Sequence (85 aa):
ENDKEIDVVNGVPFKVFDVEIPSVYQTGLKLIHPFEIIAGEITELTIDFDAEKSIIKTGNGSYKLMPVIKIVTISAEEIEELVEE